Protein AF-A0A504YK56-F1 (afdb_monomer)

pLDDT: mean 88.0, std 9.37, range [57.16, 98.31]

Nearest PDB structures (foldseek):
  8w5z-assembly1_C  TM=9.045E-01  e=3.797E-05  Ixodes
  3ap3-assembly2_C  TM=7.952E-01  e=6.487E-05  Homo sapiens
  3ap3-assembly1_B  TM=7.781E-01  e=1.176E-04  Homo sapiens
  3ap3-assembly2_D  TM=7.671E-01  e=1.584E-04  Homo sapiens

Sequence (135 aa):
MIQDCAKLGPNRCIHVRYESLIQHTEQEMRRVLDFLEIPWDPIVLHHEQIKDQLTGLNPYEPSTKQFLLAVHNKSLDAWARSSSPIPLEVQKKTCRDLELLQLLNYCPSKGYLPQYKTIPWDIPKLKEIQSFVPK

Secondary structure (DSSP, 8-state):
-HHHHHHH-TTT-----HHHHHHSHHHHHHHHHHHTTPPP-GGGG-GGGGTTT-TT--TTSTTHHHHTSPP-STTSSGGGSTT-SS-HHHHHHHHHH-HHHHHTT---SSSSS--GGGS-SS---HHHHHH----

InterPro domains:
  IPR026634 Protein-tyrosine sulfotransferase-like [PTHR12788] (1-82)
  IPR027417 P-loop containing nucleoside triphosphate hydrolase [G3DSA:3.40.50.300] (1-117)
  IPR027417 P-loop containing nucleoside triphosphate hydrolase [SSF52540] (5-75)

Foldseek 3Di:
DLLVLVVVPQLRHADFDPLCCLVVVVVSVVVVCVSVVHDDDPCSQVVLVCVVVDPDQDPPDPCSVVSNDGRDCPPQCPCVDPPHPDDQVCLQCVVVVDVQCVQQQQCPPDGRGRPSVPRDRHDRVSVVVNVDDDD

Mean predicted aligned error: 5.32 Å

Radius of gyration: 17.34 Å; Cα contacts (8 Å, |Δi|>4): 103; chains: 1; bounding box: 39×29×43 Å

Organism: Fasciola gigantica (NCBI:txid46835)

Solvent-accessible surface area (backbone atoms only — not comparable to full-atom values): 8577 Å² total; per-residue (Å²): 105,73,54,53,34,61,71,63,29,79,90,72,31,81,82,81,50,68,66,50,37,59,76,39,43,68,65,44,50,54,53,52,31,56,73,67,75,42,84,91,61,78,60,79,78,45,59,43,81,45,54,92,74,53,84,81,79,52,88,83,45,90,57,43,78,64,59,63,42,68,92,65,68,83,67,79,56,46,69,74,40,92,87,28,92,59,52,68,74,54,48,70,38,44,54,80,78,33,62,68,37,50,46,57,53,48,50,35,97,62,84,57,62,48,59,62,93,73,44,66,81,84,60,53,48,56,74,60,55,63,68,58,72,87,130

Structure (mmCIF, N/CA/C/O backbone):
data_AF-A0A504YK56-F1
#
_entry.id   AF-A0A504YK56-F1
#
loop_
_atom_site.group_PDB
_atom_site.id
_atom_site.type_symbol
_atom_site.label_atom_id
_atom_site.label_alt_id
_atom_site.label_comp_id
_atom_site.label_asym_id
_atom_site.label_entity_id
_atom_site.label_seq_id
_atom_site.pdbx_PDB_ins_code
_atom_site.Cartn_x
_atom_site.Cartn_y
_atom_site.Cartn_z
_atom_site.occupancy
_atom_site.B_iso_or_equiv
_atom_site.auth_seq_id
_atom_site.auth_comp_id
_atom_site.auth_asym_id
_atom_site.auth_atom_id
_atom_site.pdbx_PDB_model_num
ATOM 1 N N . MET A 1 1 ? -13.690 7.040 -1.143 1.00 74.12 1 MET A N 1
ATOM 2 C CA . MET A 1 1 ? -12.661 6.147 -1.727 1.00 74.12 1 MET A CA 1
ATOM 3 C C . MET A 1 1 ? -13.002 4.664 -1.547 1.00 74.12 1 MET A C 1
ATOM 5 O O . MET A 1 1 ? -13.360 4.037 -2.532 1.00 74.12 1 MET A O 1
ATOM 9 N N . ILE A 1 2 ? -12.979 4.097 -0.329 1.00 78.38 2 ILE A N 1
ATOM 10 C CA . ILE A 1 2 ? -13.321 2.668 -0.102 1.00 78.38 2 ILE A CA 1
ATOM 11 C C . ILE A 1 2 ? -14.785 2.364 -0.463 1.00 78.38 2 ILE A C 1
ATOM 13 O O . ILE A 1 2 ? -15.079 1.396 -1.159 1.00 78.38 2 ILE A O 1
ATOM 17 N N . GLN A 1 3 ? -15.711 3.226 -0.032 1.00 79.88 3 GLN A N 1
ATOM 18 C CA . GLN A 1 3 ? -17.132 3.094 -0.368 1.00 79.88 3 GLN A CA 1
ATOM 19 C C . GLN A 1 3 ? -17.378 3.204 -1.878 1.00 79.88 3 GLN A C 1
ATOM 21 O O . GLN A 1 3 ? -18.196 2.468 -2.418 1.00 79.88 3 GLN A O 1
ATOM 26 N N . ASP A 1 4 ? -16.660 4.094 -2.564 1.00 85.62 4 ASP A N 1
ATOM 27 C CA . ASP A 1 4 ? -16.810 4.296 -4.008 1.00 85.62 4 ASP A CA 1
ATOM 28 C C . ASP A 1 4 ? -16.293 3.083 -4.785 1.00 85.62 4 ASP A C 1
ATOM 30 O O . ASP A 1 4 ? -16.982 2.592 -5.673 1.00 85.62 4 ASP A O 1
ATOM 34 N N . CYS A 1 5 ? -15.150 2.523 -4.374 1.00 85.69 5 CYS A N 1
ATOM 35 C CA . CYS A 1 5 ? -14.640 1.254 -4.890 1.00 85.69 5 CYS A CA 1
ATOM 36 C C . CYS A 1 5 ? -15.676 0.129 -4.734 1.00 85.69 5 CYS A C 1
ATOM 38 O O . CYS A 1 5 ? -15.987 -0.585 -5.686 1.00 85.69 5 CYS A O 1
ATOM 40 N N . ALA A 1 6 ? -16.293 0.032 -3.551 1.00 82.94 6 ALA A N 1
ATOM 41 C CA . ALA A 1 6 ? -17.335 -0.954 -3.287 1.00 82.94 6 ALA A CA 1
ATOM 42 C C . ALA A 1 6 ? -18.599 -0.736 -4.143 1.00 82.94 6 ALA A C 1
ATOM 44 O O . ALA A 1 6 ? -19.196 -1.710 -4.596 1.00 82.94 6 ALA A O 1
ATOM 45 N N . LYS A 1 7 ? -18.996 0.519 -4.402 1.00 86.25 7 LYS A N 1
ATOM 46 C CA . LYS A 1 7 ? -20.122 0.860 -5.298 1.00 86.25 7 LYS A CA 1
ATOM 47 C C . LYS A 1 7 ? -19.832 0.512 -6.760 1.00 86.25 7 LYS A C 1
ATOM 49 O O . LYS A 1 7 ? -20.745 0.123 -7.482 1.00 86.25 7 LYS A O 1
ATOM 54 N N . LEU A 1 8 ? -18.582 0.660 -7.205 1.00 90.75 8 LEU A N 1
ATOM 55 C CA . LEU A 1 8 ? -18.174 0.309 -8.568 1.00 90.75 8 LEU A CA 1
ATOM 56 C C . LEU A 1 8 ? -18.231 -1.202 -8.826 1.00 90.75 8 LEU A C 1
ATOM 58 O O . LEU A 1 8 ? -18.484 -1.597 -9.970 1.00 90.75 8 LEU A O 1
ATOM 62 N N . GLY A 1 9 ? -18.063 -2.004 -7.771 1.00 87.56 9 GLY A N 1
ATOM 63 C CA . GLY A 1 9 ? -18.093 -3.462 -7.799 1.00 87.56 9 GLY A CA 1
ATOM 64 C C . GLY A 1 9 ? -16.719 -4.087 -8.082 1.00 87.56 9 GLY A C 1
ATOM 65 O O . GLY A 1 9 ? -15.826 -3.414 -8.604 1.00 87.56 9 GLY A O 1
ATOM 66 N N . PRO A 1 10 ? -16.548 -5.387 -7.775 1.00 87.62 10 PRO A N 1
ATOM 67 C CA . PRO A 1 10 ? -15.250 -6.067 -7.820 1.00 87.62 10 PRO A CA 1
ATOM 68 C C . PRO A 1 10 ? -14.650 -6.166 -9.227 1.00 87.62 10 PRO A C 1
ATOM 70 O O . PRO A 1 10 ? -13.443 -6.300 -9.345 1.00 87.62 10 PRO A O 1
ATOM 73 N N . ASN A 1 11 ? -15.461 -6.036 -10.282 1.00 91.88 11 ASN A N 1
ATOM 74 C CA . ASN A 1 11 ? -14.993 -6.053 -11.675 1.00 91.88 11 ASN A CA 1
ATOM 75 C C . ASN A 1 11 ? -14.439 -4.696 -12.142 1.00 91.88 11 ASN A C 1
ATOM 77 O O . ASN A 1 11 ? -13.927 -4.590 -13.248 1.00 91.88 11 ASN A O 1
ATOM 81 N N . ARG A 1 12 ? -14.599 -3.629 -11.348 1.00 94.12 12 ARG A N 1
ATOM 82 C CA . ARG A 1 12 ? -14.148 -2.270 -11.703 1.00 94.12 12 ARG A CA 1
ATOM 83 C C . ARG A 1 12 ? -13.223 -1.650 -10.674 1.00 94.12 12 ARG A C 1
ATOM 85 O O . ARG A 1 12 ? -12.551 -0.671 -10.980 1.00 94.12 12 ARG A O 1
ATOM 92 N N . CYS A 1 13 ? -13.200 -2.182 -9.458 1.00 91.69 13 CYS A N 1
ATOM 93 C CA . CYS A 1 13 ? -12.292 -1.717 -8.431 1.00 91.69 13 CYS A CA 1
ATOM 94 C C . CYS A 1 13 ? -11.950 -2.832 -7.442 1.00 91.69 13 CYS A C 1
ATOM 96 O O . CYS A 1 13 ? -12.832 -3.523 -6.929 1.00 91.69 13 CYS A O 1
ATOM 98 N N . ILE A 1 14 ? -10.660 -2.946 -7.131 1.00 90.38 14 ILE A N 1
ATOM 99 C CA . ILE A 1 14 ? -10.127 -3.822 -6.090 1.00 90.38 14 ILE A CA 1
ATOM 100 C C . ILE A 1 14 ? -9.355 -3.002 -5.060 1.00 90.38 14 ILE A C 1
ATOM 102 O O . ILE A 1 14 ? -8.774 -1.963 -5.365 1.00 90.38 14 ILE A O 1
ATOM 106 N N . HIS A 1 15 ? -9.314 -3.498 -3.828 1.00 88.62 15 HIS A N 1
ATOM 107 C CA . HIS A 1 15 ? -8.440 -2.958 -2.793 1.00 88.62 15 HIS A CA 1
ATOM 108 C C . HIS A 1 15 ? -7.102 -3.688 -2.846 1.00 88.62 15 HIS A C 1
ATOM 110 O O . HIS A 1 15 ? -7.091 -4.916 -2.871 1.00 88.62 15 HIS A O 1
ATOM 116 N N . VAL A 1 16 ? -5.994 -2.951 -2.830 1.00 90.56 16 VAL A N 1
ATOM 117 C CA . VAL A 1 16 ? -4.639 -3.501 -2.691 1.00 90.56 16 VAL A CA 1
ATOM 118 C C . VAL A 1 16 ? -4.047 -2.919 -1.416 1.00 90.56 16 VAL A C 1
ATOM 120 O O . VAL A 1 16 ? -3.828 -1.711 -1.322 1.00 90.56 16 VAL A O 1
ATOM 123 N N . ARG A 1 17 ? -3.841 -3.763 -0.402 1.00 90.81 17 ARG A N 1
ATOM 124 C CA . ARG A 1 17 ? -3.201 -3.338 0.847 1.00 90.81 17 ARG A CA 1
ATOM 125 C C . ARG A 1 17 ? -1.697 -3.292 0.643 1.00 90.81 17 ARG A C 1
ATOM 127 O O . ARG A 1 17 ? -1.100 -4.295 0.263 1.00 90.81 17 ARG A O 1
ATOM 134 N N . TYR A 1 18 ? -1.090 -2.147 0.945 1.00 93.88 18 TYR A N 1
ATOM 135 C CA . TYR A 1 18 ? 0.355 -1.964 0.835 1.00 93.88 18 TYR A CA 1
ATOM 136 C C . TYR A 1 18 ? 1.120 -3.038 1.614 1.00 93.88 18 TYR A C 1
ATOM 138 O O . TYR A 1 18 ? 2.057 -3.634 1.095 1.00 93.88 18 TYR A O 1
ATOM 146 N N . GLU A 1 19 ? 0.700 -3.349 2.838 1.00 93.81 19 GLU A N 1
ATOM 147 C CA . GLU A 1 19 ? 1.429 -4.299 3.675 1.00 93.81 19 GLU A CA 1
ATOM 148 C C . GLU A 1 19 ? 1.340 -5.731 3.144 1.00 93.81 19 GLU A C 1
ATOM 150 O O . GLU A 1 19 ? 2.339 -6.450 3.175 1.00 93.81 19 GLU A O 1
ATOM 155 N N . SER A 1 20 ? 0.188 -6.114 2.586 1.00 92.12 20 SER A N 1
ATOM 156 C CA . SER A 1 20 ? 0.014 -7.390 1.884 1.00 92.12 20 SER A CA 1
ATOM 157 C C . SER A 1 20 ? 0.851 -7.438 0.607 1.00 92.12 20 SER A C 1
ATOM 159 O O . SER A 1 20 ? 1.537 -8.429 0.385 1.00 92.12 20 SER A O 1
ATOM 161 N N . LEU A 1 21 ? 0.880 -6.355 -0.179 1.00 94.25 21 LEU A N 1
ATOM 162 C CA . LEU A 1 21 ? 1.709 -6.250 -1.384 1.00 94.25 21 LEU A CA 1
ATOM 163 C C . LEU A 1 21 ? 3.198 -6.417 -1.069 1.00 94.25 21 LEU A C 1
ATOM 165 O O . LEU A 1 21 ? 3.903 -7.085 -1.806 1.00 94.25 21 LEU A O 1
ATOM 169 N N . ILE A 1 22 ? 3.686 -5.851 0.034 1.00 95.25 22 ILE A N 1
ATOM 170 C CA . ILE A 1 22 ? 5.096 -5.990 0.424 1.00 95.25 22 ILE A CA 1
ATOM 171 C C . ILE A 1 22 ? 5.411 -7.387 0.983 1.00 95.25 22 ILE A C 1
ATOM 173 O O . ILE A 1 22 ? 6.526 -7.878 0.821 1.00 95.25 22 ILE A O 1
ATOM 177 N N . GLN A 1 23 ? 4.472 -8.019 1.691 1.00 93.12 23 GLN A N 1
ATOM 178 C CA . GLN A 1 23 ? 4.695 -9.327 2.325 1.00 93.12 23 GLN A CA 1
ATOM 179 C C . GLN A 1 23 ? 4.460 -10.511 1.384 1.00 93.12 23 GLN A C 1
ATOM 181 O O . GLN A 1 23 ? 5.071 -11.563 1.570 1.00 93.12 23 GLN A O 1
ATOM 186 N N . HIS A 1 24 ? 3.592 -10.332 0.391 1.00 93.50 24 HIS A N 1
ATOM 187 C CA . HIS A 1 24 ? 3.115 -11.359 -0.530 1.00 93.50 24 HIS A CA 1
ATOM 188 C C . HIS A 1 24 ? 3.131 -10.842 -1.978 1.00 93.50 24 HIS A C 1
ATOM 190 O O . HIS A 1 24 ? 2.166 -11.029 -2.718 1.00 93.50 24 HIS A O 1
ATOM 196 N N . THR A 1 25 ? 4.226 -10.187 -2.384 1.00 95.88 25 THR A N 1
ATOM 197 C CA . THR A 1 25 ? 4.353 -9.465 -3.664 1.00 95.88 25 THR A CA 1
ATOM 198 C C . THR A 1 25 ? 3.865 -10.258 -4.865 1.00 95.88 25 THR A C 1
ATOM 200 O O . THR A 1 25 ? 3.042 -9.762 -5.623 1.00 95.88 25 THR A O 1
ATOM 203 N N . GLU A 1 26 ? 4.318 -11.501 -5.032 1.00 97.19 26 GLU A N 1
ATOM 204 C CA . GLU A 1 26 ? 3.906 -12.322 -6.172 1.00 97.19 26 GLU A CA 1
ATOM 205 C C . GLU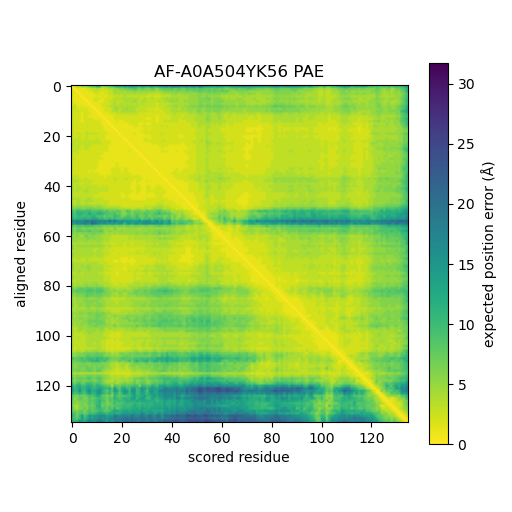 A 1 26 ? 2.412 -12.633 -6.164 1.00 97.19 26 GLU A C 1
ATOM 207 O O . GLU A 1 26 ? 1.751 -12.479 -7.188 1.00 97.19 26 GLU A O 1
ATOM 212 N N . GLN A 1 27 ? 1.863 -13.018 -5.014 1.00 95.44 27 GLN A N 1
ATOM 213 C CA . GLN A 1 27 ? 0.440 -13.319 -4.890 1.00 95.44 27 GLN A CA 1
ATOM 214 C C . GLN A 1 27 ? -0.419 -12.086 -5.205 1.00 95.44 27 GLN A C 1
ATOM 216 O O . GLN A 1 27 ? -1.378 -12.190 -5.971 1.00 95.44 27 GLN A O 1
ATOM 221 N N . GLU A 1 28 ? -0.063 -10.918 -4.662 1.00 94.94 28 GLU A N 1
ATOM 222 C CA . GLU A 1 28 ? -0.799 -9.678 -4.924 1.00 94.94 28 GLU A CA 1
ATOM 223 C C . GLU A 1 28 ? -0.638 -9.212 -6.373 1.00 94.94 28 GLU A C 1
ATOM 225 O O . GLU A 1 28 ? -1.630 -8.843 -6.996 1.00 94.94 28 GLU A O 1
ATOM 230 N N . MET A 1 29 ? 0.561 -9.289 -6.957 1.00 97.69 29 MET A N 1
ATOM 231 C CA . MET A 1 29 ? 0.761 -8.908 -8.357 1.00 97.69 29 MET A CA 1
ATOM 232 C C . MET A 1 29 ? 0.024 -9.839 -9.319 1.00 97.69 29 MET A C 1
ATOM 234 O O . MET A 1 29 ? -0.575 -9.356 -10.276 1.00 97.69 29 MET A O 1
ATOM 238 N N . ARG A 1 30 ? -0.015 -11.150 -9.046 1.00 97.94 30 ARG A N 1
ATOM 239 C CA . ARG A 1 30 ? -0.847 -12.092 -9.814 1.00 97.94 30 ARG A CA 1
ATOM 240 C C . ARG A 1 30 ? -2.320 -11.700 -9.755 1.00 97.94 30 ARG A C 1
ATOM 242 O O . ARG A 1 30 ? -2.961 -11.634 -10.796 1.00 97.94 30 ARG A O 1
ATOM 249 N N . ARG A 1 31 ? -2.834 -11.382 -8.563 1.00 96.06 31 ARG A N 1
ATOM 250 C CA . ARG A 1 31 ? -4.224 -10.943 -8.364 1.00 96.06 31 ARG A CA 1
ATOM 251 C C . ARG A 1 31 ? -4.534 -9.629 -9.086 1.00 96.06 31 ARG A C 1
ATOM 253 O O . ARG A 1 31 ? -5.613 -9.484 -9.650 1.00 96.06 31 ARG A O 1
ATOM 260 N N . VAL A 1 32 ? -3.608 -8.670 -9.056 1.00 96.62 32 VAL A N 1
ATOM 261 C CA . VAL A 1 32 ? -3.764 -7.374 -9.732 1.00 96.62 32 VAL A CA 1
ATOM 262 C C . VAL A 1 32 ? -3.755 -7.540 -11.251 1.00 96.62 32 VAL A C 1
ATOM 264 O O . VAL A 1 32 ? -4.615 -6.968 -11.912 1.00 96.62 32 VAL A O 1
ATOM 267 N N . LEU A 1 33 ? -2.822 -8.316 -11.809 1.00 98.19 33 LEU A N 1
ATOM 268 C CA . LEU A 1 33 ? -2.750 -8.536 -13.257 1.00 98.19 33 LEU A CA 1
ATOM 269 C C . LEU A 1 33 ? -3.946 -9.339 -13.779 1.00 98.19 33 LEU A C 1
ATOM 271 O O . LEU A 1 33 ? -4.487 -8.980 -14.819 1.00 98.19 33 LEU A O 1
ATOM 275 N N . ASP A 1 34 ? -4.409 -10.343 -13.029 1.00 97.62 34 ASP A N 1
ATOM 276 C CA . ASP A 1 34 ? -5.637 -11.088 -13.335 1.00 97.62 34 ASP A CA 1
ATOM 277 C C . ASP A 1 34 ? -6.867 -10.165 -13.366 1.00 97.62 34 ASP A C 1
ATOM 279 O O . ASP A 1 34 ? -7.613 -10.160 -14.340 1.00 97.62 34 ASP A O 1
ATOM 283 N N . PHE A 1 35 ? -7.018 -9.288 -12.364 1.00 96.62 35 PHE A N 1
ATOM 284 C CA . PHE A 1 35 ? -8.080 -8.273 -12.344 1.00 96.62 35 PHE A CA 1
ATOM 285 C C . PHE A 1 35 ? -8.025 -7.313 -13.546 1.00 96.62 35 PHE A C 1
ATOM 287 O O . PHE A 1 35 ? -9.067 -6.860 -14.014 1.00 96.62 35 PHE A O 1
ATOM 294 N N . LEU A 1 36 ? -6.825 -6.984 -14.030 1.00 97.81 36 LEU A N 1
ATOM 295 C CA . LEU A 1 36 ? -6.622 -6.115 -15.193 1.00 97.81 36 LEU A CA 1
ATOM 296 C C . LEU A 1 36 ? -6.677 -6.866 -16.534 1.00 97.81 36 LEU A C 1
ATOM 298 O O . LEU A 1 36 ? -6.518 -6.226 -17.571 1.00 97.81 36 LEU A O 1
ATOM 302 N N . GLU A 1 37 ? -6.870 -8.188 -16.522 1.00 98.00 37 GLU A N 1
ATOM 303 C CA . GLU A 1 37 ? -6.808 -9.058 -17.704 1.00 98.00 37 GLU A CA 1
ATOM 304 C C . GLU A 1 37 ? -5.458 -8.963 -18.455 1.00 98.00 37 GLU A C 1
ATOM 306 O O . GLU A 1 37 ? -5.383 -9.083 -19.680 1.00 98.00 37 GLU A O 1
ATOM 311 N N . ILE A 1 38 ? -4.362 -8.755 -17.715 1.00 98.06 38 ILE A N 1
ATOM 312 C CA . ILE A 1 38 ? -2.994 -8.674 -18.248 1.00 98.06 38 ILE A CA 1
ATOM 313 C C . ILE A 1 38 ? -2.261 -10.001 -17.981 1.00 98.06 38 ILE A C 1
ATOM 315 O O . ILE A 1 38 ? -2.277 -10.489 -16.849 1.00 98.06 38 ILE A O 1
ATOM 319 N N . PRO A 1 39 ? -1.571 -10.592 -18.978 1.00 98.25 39 PRO A N 1
ATOM 320 C CA . PRO A 1 39 ? -0.771 -11.795 -18.766 1.00 98.25 39 PRO A CA 1
ATOM 321 C C . PRO A 1 39 ? 0.302 -11.616 -17.685 1.00 98.25 39 PRO A C 1
ATOM 323 O O . PRO A 1 39 ? 0.925 -10.563 -17.565 1.00 98.25 39 PRO A O 1
ATOM 326 N N . TRP A 1 40 ? 0.552 -12.678 -16.919 1.00 98.31 40 TRP A N 1
ATOM 327 C CA . TRP 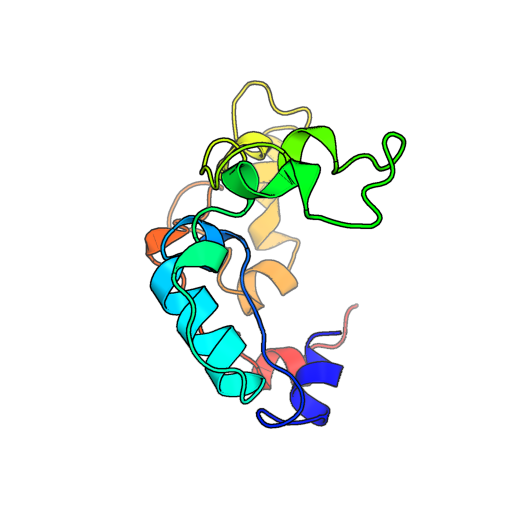A 1 40 ? 1.612 -12.693 -15.913 1.00 98.31 40 TRP A CA 1
ATOM 328 C C . TRP A 1 40 ? 3.003 -12.545 -16.546 1.00 98.31 40 TRP A C 1
ATOM 330 O O . TRP A 1 40 ? 3.360 -13.313 -17.439 1.00 98.31 40 TRP A O 1
ATOM 340 N N . ASP A 1 41 ? 3.814 -11.644 -15.990 1.00 97.56 41 ASP A N 1
ATOM 341 C CA . ASP A 1 41 ? 5.241 -11.515 -16.287 1.00 97.56 41 ASP A CA 1
ATOM 342 C C . ASP A 1 41 ? 6.033 -11.418 -14.967 1.00 97.56 41 ASP A C 1
ATOM 344 O O . ASP A 1 41 ? 5.760 -10.519 -14.167 1.00 97.56 41 ASP A O 1
ATOM 348 N N . PRO A 1 42 ? 7.016 -12.304 -14.702 1.00 97.44 42 PRO A N 1
ATOM 349 C CA . PRO A 1 42 ? 7.862 -12.234 -13.508 1.00 97.44 42 PRO A CA 1
ATOM 350 C C . PRO A 1 42 ? 8.598 -10.902 -13.316 1.00 97.44 42 PRO A C 1
ATOM 352 O O . PRO A 1 42 ? 9.006 -10.601 -12.193 1.00 97.44 42 PRO A O 1
ATOM 355 N N . ILE A 1 43 ? 8.760 -10.090 -14.369 1.00 95.88 43 ILE A N 1
ATOM 356 C CA . ILE A 1 43 ? 9.441 -8.793 -14.287 1.00 95.88 43 ILE A CA 1
ATOM 357 C C . ILE A 1 43 ? 8.796 -7.839 -13.280 1.00 95.88 43 ILE A C 1
ATOM 359 O O . ILE A 1 43 ? 9.480 -6.993 -12.704 1.00 95.88 43 ILE A O 1
ATOM 363 N N . VAL A 1 44 ? 7.501 -8.006 -12.995 1.00 95.88 44 VAL A N 1
ATOM 364 C CA . VAL A 1 44 ? 6.783 -7.182 -12.011 1.00 95.88 44 VAL A CA 1
ATOM 365 C C . VAL A 1 44 ? 7.287 -7.365 -10.576 1.00 95.88 44 VAL A C 1
ATOM 3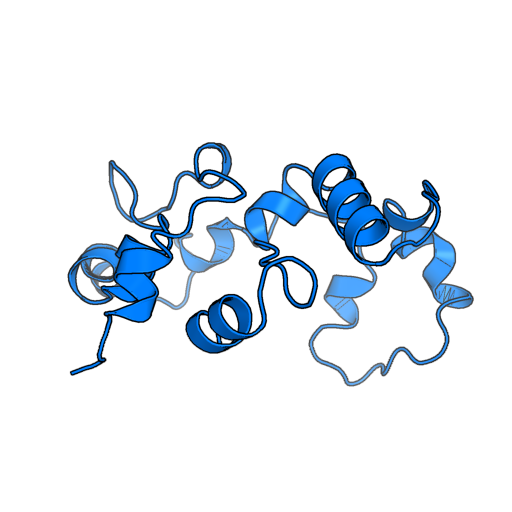67 O O . VAL A 1 44 ? 6.973 -6.554 -9.710 1.00 95.88 44 VAL A O 1
ATOM 370 N N . LEU A 1 45 ? 8.076 -8.411 -10.314 1.00 97.56 45 LEU A N 1
ATOM 371 C CA . LEU A 1 45 ? 8.747 -8.642 -9.030 1.00 97.56 45 LEU A CA 1
ATOM 372 C C . LEU A 1 45 ? 10.114 -7.955 -8.930 1.00 97.56 45 LEU A C 1
ATOM 374 O O . LEU A 1 45 ? 10.711 -7.939 -7.854 1.00 97.56 45 LEU A O 1
ATOM 378 N N . HIS A 1 46 ? 10.605 -7.423 -10.049 1.00 96.69 46 HIS A N 1
ATOM 379 C CA . HIS A 1 46 ? 11.974 -6.958 -10.243 1.00 96.69 46 HIS A CA 1
ATOM 380 C C . HIS A 1 46 ? 12.006 -5.592 -10.938 1.00 96.69 46 HIS A C 1
ATOM 382 O O . HIS A 1 46 ? 12.836 -5.337 -11.817 1.00 96.69 46 HIS A O 1
ATOM 388 N N . HIS A 1 47 ? 11.082 -4.697 -10.570 1.00 94.06 47 HIS A N 1
ATOM 389 C CA . HIS A 1 47 ? 10.947 -3.382 -11.204 1.00 94.06 47 HIS A CA 1
ATOM 390 C C . HIS A 1 47 ? 12.237 -2.551 -11.109 1.00 94.06 47 HIS A C 1
ATOM 392 O O . HIS A 1 47 ? 12.520 -1.740 -11.990 1.00 94.06 47 HIS A O 1
ATOM 398 N N . GLU A 1 48 ? 13.060 -2.781 -10.084 1.00 94.88 48 GLU A N 1
ATOM 399 C CA . GLU A 1 48 ? 14.348 -2.113 -9.898 1.00 94.88 48 GLU A CA 1
ATOM 400 C C . GLU A 1 48 ? 15.379 -2.457 -10.989 1.00 94.88 48 GLU A C 1
ATOM 402 O O . GLU A 1 48 ? 16.299 -1.672 -11.235 1.00 94.88 48 GLU A O 1
ATOM 407 N N . GLN A 1 49 ? 15.231 -3.608 -11.658 1.00 94.94 49 GLN A N 1
ATOM 408 C CA . GLN A 1 49 ? 16.164 -4.093 -12.686 1.00 94.94 49 GLN A CA 1
ATOM 409 C C . GLN A 1 49 ? 15.925 -3.449 -14.053 1.00 94.94 49 GLN A C 1
ATOM 411 O O . GLN A 1 49 ? 16.825 -3.428 -14.889 1.00 94.94 49 GLN A O 1
ATOM 416 N N . ILE A 1 50 ? 14.734 -2.889 -14.272 1.00 91.88 50 ILE A N 1
ATOM 417 C CA . ILE A 1 50 ? 14.327 -2.280 -15.546 1.00 91.88 50 ILE A CA 1
ATOM 418 C C . ILE A 1 50 ? 14.227 -0.759 -15.473 1.00 91.88 50 ILE A C 1
ATOM 420 O O . ILE A 1 50 ? 13.649 -0.141 -16.360 1.00 91.88 50 ILE A O 1
ATOM 424 N N . LYS A 1 51 ? 14.813 -0.131 -14.449 1.00 84.31 51 LYS A N 1
ATOM 425 C CA . LYS A 1 51 ? 14.743 1.322 -14.212 1.00 84.31 51 LYS A CA 1
ATOM 426 C C . LYS A 1 51 ? 15.067 2.186 -15.440 1.00 84.31 51 LYS A C 1
ATOM 428 O O . LYS A 1 51 ? 14.431 3.214 -15.629 1.00 84.31 51 LYS A O 1
ATOM 433 N N . ASP A 1 52 ? 16.005 1.752 -16.283 1.00 83.69 52 ASP A N 1
ATOM 434 C CA . ASP A 1 52 ? 16.440 2.494 -17.477 1.00 83.69 52 ASP A CA 1
ATOM 435 C C . ASP A 1 52 ? 15.449 2.355 -18.649 1.00 83.69 52 ASP A C 1
ATOM 437 O O . ASP A 1 52 ? 15.495 3.120 -19.609 1.00 83.69 52 ASP A O 1
ATOM 441 N N . GLN A 1 53 ? 14.537 1.383 -18.563 1.00 86.19 53 GLN A N 1
ATOM 442 C CA . GLN A 1 53 ? 13.451 1.137 -19.515 1.00 86.19 53 GLN A CA 1
ATOM 443 C C . GLN A 1 53 ? 12.130 1.774 -19.051 1.00 86.19 53 GLN A C 1
ATOM 445 O O . GLN A 1 53 ? 11.194 1.896 -19.841 1.00 86.19 53 GLN A O 1
ATOM 450 N N . LEU A 1 54 ? 12.041 2.194 -17.782 1.00 81.44 54 LEU A N 1
ATOM 451 C CA . LEU A 1 54 ? 10.871 2.878 -17.239 1.00 81.44 54 LEU A CA 1
ATOM 452 C C . LEU A 1 54 ? 10.833 4.319 -17.756 1.00 81.44 54 LEU A C 1
ATOM 454 O O . LEU A 1 54 ? 11.515 5.214 -17.254 1.00 81.44 54 LEU A O 1
ATOM 458 N N . THR A 1 55 ? 10.017 4.566 -18.776 1.00 75.06 55 THR A N 1
ATOM 459 C CA . THR A 1 55 ? 9.790 5.921 -19.283 1.00 75.06 55 THR A CA 1
ATOM 460 C C . THR A 1 55 ? 8.998 6.741 -18.262 1.00 75.06 55 THR A C 1
ATOM 462 O O . THR A 1 55 ? 7.914 6.327 -17.859 1.00 75.06 55 THR A O 1
ATOM 465 N N . GLY A 1 56 ? 9.492 7.926 -17.889 1.00 80.75 56 GLY A N 1
ATOM 466 C CA . GLY A 1 56 ? 8.694 8.922 -17.158 1.00 80.75 56 GLY A CA 1
ATOM 467 C C . GLY A 1 56 ? 8.914 9.020 -15.646 1.00 80.75 56 GLY A C 1
ATOM 468 O O . GLY A 1 56 ? 8.099 9.643 -14.974 1.00 80.75 56 GLY A O 1
ATOM 469 N N . LEU A 1 57 ? 10.002 8.471 -15.091 1.00 86.81 57 LEU A N 1
ATOM 470 C CA . LEU A 1 57 ? 10.343 8.723 -13.686 1.00 86.81 57 LEU A CA 1
ATOM 471 C C . LEU A 1 57 ? 10.785 10.177 -13.476 1.00 86.81 57 LEU A C 1
ATOM 473 O O . LEU A 1 57 ? 11.838 10.602 -13.955 1.00 86.81 57 LEU A O 1
ATOM 477 N N . ASN A 1 58 ? 9.996 10.936 -12.717 1.00 90.25 58 ASN A N 1
ATOM 478 C CA . ASN A 1 58 ? 10.330 12.303 -12.343 1.00 90.25 58 ASN A CA 1
ATOM 479 C C . ASN A 1 58 ? 11.326 12.309 -11.164 1.00 90.25 58 ASN A C 1
ATOM 481 O O . ASN A 1 58 ? 10.985 11.850 -10.070 1.00 90.25 58 ASN A O 1
ATOM 485 N N . PRO A 1 59 ? 12.543 12.865 -11.314 1.00 88.88 59 PRO A N 1
ATOM 486 C CA . PRO A 1 59 ? 13.529 12.884 -10.231 1.00 88.88 59 PRO A CA 1
ATOM 487 C C . PRO A 1 59 ? 13.113 13.752 -9.032 1.00 88.88 59 PRO A C 1
ATOM 489 O O . PRO A 1 59 ? 13.684 13.604 -7.950 1.00 88.88 59 PRO A O 1
ATOM 492 N N . TYR A 1 60 ? 12.131 14.642 -9.205 1.00 92.69 60 TYR A N 1
ATOM 493 C CA . TYR A 1 60 ? 11.615 15.516 -8.149 1.00 92.6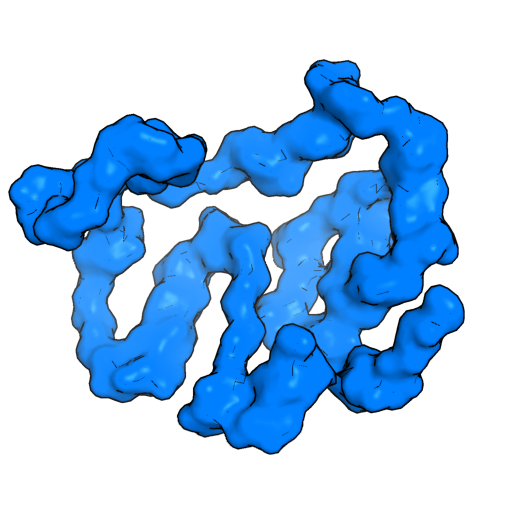9 60 TYR A CA 1
ATOM 494 C C . TYR A 1 60 ? 10.418 14.926 -7.395 1.00 92.69 60 TYR A C 1
ATOM 496 O O . TYR A 1 60 ? 9.989 15.502 -6.395 1.00 92.69 60 TYR A O 1
ATOM 504 N N . GLU A 1 61 ? 9.878 13.785 -7.832 1.00 93.81 61 GLU A N 1
ATOM 505 C CA . GLU A 1 61 ? 8.812 13.109 -7.094 1.00 93.81 61 GLU A CA 1
ATOM 506 C C . GLU A 1 61 ? 9.342 12.519 -5.771 1.00 93.81 61 GLU A C 1
ATOM 508 O O . GLU A 1 61 ? 10.352 11.805 -5.767 1.00 93.81 61 GLU A O 1
ATOM 513 N N . PRO A 1 62 ? 8.668 12.766 -4.628 1.00 94.50 62 PRO A N 1
ATOM 514 C CA . PRO A 1 62 ? 9.139 12.315 -3.315 1.00 94.50 62 PRO A CA 1
ATOM 515 C C . PRO A 1 62 ? 9.301 10.800 -3.158 1.00 94.50 62 PRO A C 1
ATOM 517 O O . PRO A 1 62 ? 10.006 10.370 -2.246 1.00 94.50 62 PRO A O 1
ATOM 520 N N . SER A 1 63 ? 8.628 10.010 -3.998 1.00 92.75 63 SER A N 1
ATOM 521 C CA . SER A 1 63 ? 8.649 8.545 -4.005 1.00 92.75 63 SER A CA 1
ATOM 522 C C . SER A 1 63 ? 9.741 7.944 -4.888 1.00 92.75 63 SER A C 1
ATOM 524 O O . SER A 1 63 ? 10.023 6.754 -4.752 1.00 92.75 63 SER A O 1
ATOM 526 N N . THR A 1 64 ? 10.368 8.719 -5.780 1.00 93.62 64 THR A N 1
ATOM 527 C CA . THR A 1 64 ? 11.280 8.183 -6.807 1.00 93.62 64 THR A CA 1
ATOM 528 C C . THR A 1 64 ? 12.469 7.457 -6.195 1.00 93.62 64 THR A C 1
ATOM 530 O O . THR A 1 64 ? 12.809 6.353 -6.609 1.00 93.62 64 THR A O 1
ATOM 533 N N . LYS A 1 65 ? 13.078 8.021 -5.146 1.00 93.44 65 LYS A N 1
ATOM 534 C CA . LYS A 1 65 ? 14.239 7.400 -4.487 1.00 93.44 65 LYS A CA 1
ATOM 535 C C . LYS A 1 65 ? 13.901 6.043 -3.864 1.00 93.44 65 LYS A C 1
ATOM 537 O O . LYS A 1 65 ? 14.739 5.149 -3.880 1.00 93.44 65 LYS A O 1
ATOM 542 N N . GLN A 1 66 ? 12.700 5.901 -3.309 1.00 94.44 66 GLN A N 1
ATOM 543 C CA . GLN A 1 66 ? 12.203 4.679 -2.681 1.00 94.44 66 GLN A CA 1
ATOM 544 C C . GLN A 1 66 ? 11.770 3.665 -3.740 1.00 94.44 66 GLN A C 1
ATOM 546 O O . GLN A 1 66 ? 12.039 2.481 -3.586 1.00 94.44 66 GLN A O 1
ATOM 551 N N . PHE A 1 67 ? 11.137 4.134 -4.818 1.00 93.06 67 PHE A N 1
ATOM 552 C CA . PHE A 1 67 ? 10.708 3.306 -5.940 1.00 93.06 67 PHE A CA 1
ATOM 553 C C . PHE A 1 67 ? 11.890 2.642 -6.654 1.00 93.06 67 PHE A C 1
ATOM 555 O O . PHE A 1 67 ? 11.791 1.491 -7.047 1.00 93.06 67 PHE A O 1
ATOM 562 N N . LEU A 1 68 ? 13.033 3.320 -6.771 1.00 93.06 68 LEU A N 1
ATOM 563 C CA . LEU A 1 68 ? 14.234 2.752 -7.397 1.00 93.06 68 LEU A CA 1
ATOM 564 C C . LEU A 1 68 ? 14.842 1.560 -6.631 1.00 93.06 68 LEU A C 1
ATOM 566 O O . LEU A 1 68 ? 15.762 0.918 -7.136 1.00 93.06 68 LEU A O 1
ATOM 570 N N . LEU A 1 69 ? 14.379 1.282 -5.412 1.00 95.50 69 LEU A N 1
ATOM 571 C CA . LEU A 1 69 ? 14.807 0.133 -4.624 1.00 95.50 69 LEU A CA 1
ATOM 572 C C . LEU A 1 69 ? 13.896 -1.071 -4.887 1.00 95.50 69 LEU A C 1
ATOM 574 O O . LEU A 1 69 ? 12.698 -0.917 -5.119 1.00 95.50 69 LEU A O 1
ATOM 578 N N . ALA A 1 70 ? 14.461 -2.274 -4.758 1.00 96.94 70 ALA A N 1
ATOM 579 C CA . ALA A 1 70 ? 13.681 -3.505 -4.733 1.00 96.94 70 ALA A CA 1
ATOM 580 C C . ALA A 1 70 ? 12.630 -3.463 -3.613 1.00 96.94 70 ALA A C 1
ATOM 582 O O . ALA A 1 70 ? 12.828 -2.826 -2.568 1.00 96.94 70 ALA A O 1
ATOM 583 N N . VAL A 1 71 ? 11.534 -4.197 -3.813 1.00 96.94 71 VAL A N 1
ATOM 584 C CA . VAL A 1 71 ? 10.467 -4.334 -2.816 1.00 96.94 71 VAL A CA 1
ATOM 585 C C . VAL A 1 71 ? 11.052 -4.771 -1.467 1.00 96.94 71 VAL A C 1
ATOM 587 O O . VAL A 1 71 ? 11.757 -5.774 -1.364 1.00 96.94 71 VAL A O 1
ATOM 590 N N . HIS A 1 72 ? 10.768 -4.004 -0.411 1.00 96.00 72 HIS A N 1
ATOM 591 C CA . HIS A 1 72 ? 11.307 -4.251 0.924 1.00 96.00 72 HIS A CA 1
ATOM 592 C C . HIS A 1 72 ? 10.331 -3.850 2.035 1.00 96.00 72 HIS A C 1
ATOM 594 O O . HIS A 1 72 ? 9.516 -2.941 1.888 1.00 96.00 72 HIS A O 1
ATOM 600 N N . ASN A 1 73 ? 10.495 -4.428 3.224 1.00 95.38 73 ASN A N 1
ATOM 601 C CA . ASN A 1 73 ? 9.610 -4.197 4.372 1.00 95.38 73 ASN A CA 1
ATOM 602 C C . ASN A 1 73 ? 10.075 -3.106 5.356 1.00 95.38 73 ASN A C 1
ATOM 604 O O . ASN A 1 73 ? 9.423 -2.894 6.376 1.00 95.38 73 ASN A O 1
ATOM 608 N N . LYS A 1 74 ? 11.170 -2.388 5.059 1.00 94.19 74 LYS A N 1
ATOM 609 C CA . LYS A 1 74 ? 11.790 -1.413 5.981 1.00 94.19 74 LYS A CA 1
ATOM 610 C C . LYS A 1 74 ? 10.838 -0.317 6.474 1.00 94.19 74 LYS A C 1
ATOM 612 O O . LYS A 1 74 ? 11.093 0.241 7.540 1.00 94.19 74 LYS A O 1
ATOM 617 N N . SER A 1 75 ? 9.785 -0.017 5.714 1.00 94.00 75 SER A N 1
ATOM 618 C CA . SER A 1 75 ? 8.825 1.053 6.003 1.00 94.00 75 SER A CA 1
ATOM 619 C C . SER A 1 75 ? 7.562 0.588 6.735 1.00 94.00 75 SER A C 1
ATOM 621 O O . SER A 1 75 ? 6.849 1.444 7.247 1.00 94.00 75 SER A O 1
ATOM 623 N N . LEU A 1 76 ? 7.283 -0.724 6.811 1.00 93.62 76 LEU A N 1
ATOM 624 C CA . LEU A 1 76 ? 5.999 -1.241 7.317 1.00 93.62 76 LEU A CA 1
ATOM 625 C C . LEU A 1 76 ? 5.690 -0.772 8.746 1.00 93.62 76 LEU A C 1
ATOM 627 O O . LEU A 1 76 ? 4.577 -0.354 9.040 1.00 93.62 76 LEU A O 1
ATOM 631 N N . ASP A 1 77 ? 6.682 -0.815 9.631 1.00 92.88 77 ASP A N 1
ATOM 632 C CA . ASP A 1 77 ? 6.547 -0.483 11.052 1.00 92.88 77 ASP A CA 1
ATOM 633 C C . ASP A 1 77 ? 7.321 0.785 11.448 1.00 92.88 77 ASP A C 1
ATOM 635 O O . ASP A 1 77 ? 7.386 1.128 12.627 1.00 92.88 77 ASP A O 1
ATOM 639 N N . ALA A 1 78 ? 7.914 1.503 10.486 1.00 93.38 78 ALA A N 1
ATOM 640 C CA . ALA A 1 78 ? 8.805 2.633 10.764 1.00 93.38 78 ALA A CA 1
ATOM 641 C C . ALA A 1 78 ? 8.118 3.748 11.575 1.00 93.38 78 ALA A C 1
ATOM 643 O O . ALA A 1 78 ? 8.750 4.376 12.423 1.00 93.38 78 ALA A O 1
ATOM 644 N N . TRP A 1 79 ? 6.814 3.940 11.364 1.00 92.81 79 TRP A N 1
ATOM 645 C CA . TRP A 1 79 ? 5.983 4.904 12.088 1.00 92.81 79 TRP A CA 1
ATOM 646 C C . TRP A 1 79 ? 5.785 4.557 13.575 1.00 92.81 79 TRP A C 1
ATOM 648 O O . TRP A 1 79 ? 5.451 5.439 14.363 1.00 92.81 79 TRP A O 1
ATOM 658 N N . ALA A 1 80 ? 5.988 3.298 13.961 1.00 90.81 80 ALA A N 1
ATOM 659 C CA . ALA A 1 80 ? 5.777 2.784 15.314 1.00 90.81 80 ALA A CA 1
ATOM 660 C C . ALA A 1 80 ? 7.090 2.596 16.093 1.00 90.81 80 ALA A C 1
ATOM 662 O O . ALA A 1 80 ? 7.082 2.250 17.274 1.00 90.81 80 ALA A O 1
ATOM 663 N N . ARG A 1 81 ? 8.242 2.797 15.441 1.00 90.69 81 ARG A N 1
ATOM 664 C CA . ARG A 1 81 ? 9.556 2.689 16.088 1.00 90.69 81 ARG A CA 1
ATOM 665 C C . ARG A 1 81 ? 9.774 3.839 17.070 1.00 90.69 81 ARG A C 1
ATOM 667 O O . ARG A 1 81 ? 9.176 4.905 16.950 1.00 90.69 81 ARG A O 1
ATOM 674 N N . SER A 1 82 ? 10.709 3.657 18.000 1.00 88.88 82 SER A N 1
ATOM 675 C CA . SER A 1 82 ? 11.095 4.687 18.977 1.00 88.88 82 SER A CA 1
ATOM 676 C C . SER A 1 82 ? 11.640 5.971 18.342 1.00 88.88 82 SER A C 1
ATOM 678 O O . SER A 1 82 ? 11.561 7.029 18.953 1.00 88.88 82 SER A O 1
ATOM 680 N N . SER A 1 83 ? 12.168 5.889 17.118 1.00 92.19 83 SER A N 1
ATOM 681 C CA . SER A 1 83 ? 12.638 7.031 16.326 1.00 92.19 83 SER A CA 1
ATOM 682 C C . SER A 1 83 ? 11.518 7.787 15.603 1.00 92.19 83 SER A C 1
ATOM 684 O O . SER A 1 83 ? 11.800 8.719 14.853 1.00 92.19 83 SER A O 1
ATOM 686 N N . SER A 1 84 ? 10.267 7.343 15.733 1.00 92.06 84 SER A N 1
ATOM 687 C CA . SER A 1 84 ? 9.129 7.965 15.065 1.00 92.06 84 SER A CA 1
ATOM 688 C C . SER A 1 84 ? 8.858 9.367 15.616 1.00 92.06 84 SER A C 1
ATOM 690 O O . SER A 1 84 ? 8.918 9.564 16.831 1.00 92.06 84 SER A O 1
ATOM 692 N N . PRO A 1 85 ? 8.479 10.335 14.761 1.00 93.88 85 PRO A N 1
ATOM 693 C CA . PRO A 1 85 ? 7.989 11.626 15.230 1.00 93.88 85 PRO A CA 1
ATOM 694 C C . PRO A 1 85 ? 6.607 11.528 15.899 1.00 93.88 85 PRO A C 1
ATOM 696 O O . PRO A 1 85 ? 6.164 12.495 16.514 1.00 93.88 85 PRO A O 1
ATOM 699 N N . ILE A 1 86 ? 5.904 10.394 15.779 1.00 92.75 86 ILE A N 1
ATOM 700 C CA . ILE A 1 86 ? 4.574 10.202 16.364 1.00 92.75 86 ILE A CA 1
ATOM 701 C C . ILE A 1 86 ? 4.725 9.890 17.860 1.00 92.75 86 ILE A C 1
ATOM 703 O O . ILE A 1 86 ? 5.288 8.846 18.201 1.00 92.75 86 ILE A O 1
ATOM 707 N N . PRO A 1 87 ? 4.178 10.714 18.774 1.00 93.94 87 PRO A N 1
ATOM 708 C CA . PRO A 1 87 ? 4.2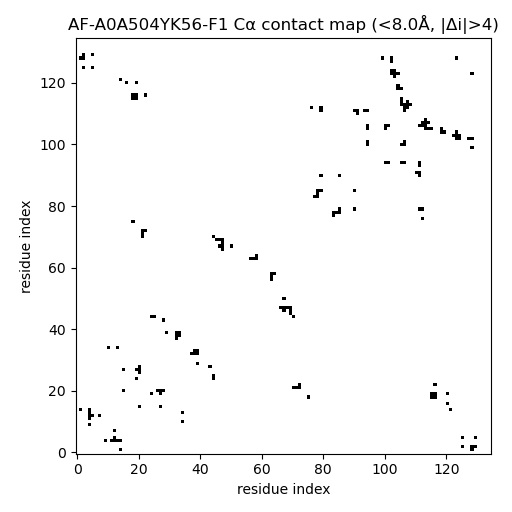77 10.456 20.205 1.00 93.94 87 PRO A CA 1
ATOM 709 C C . PRO A 1 87 ? 3.633 9.124 20.595 1.00 93.94 87 PRO A C 1
ATOM 711 O O . PRO A 1 87 ? 2.543 8.788 20.128 1.00 93.94 87 PRO A O 1
ATOM 714 N N . LEU A 1 88 ? 4.259 8.396 21.523 1.00 90.94 88 LEU A N 1
ATOM 715 C CA . LEU A 1 88 ? 3.769 7.094 21.988 1.00 90.94 88 LEU A CA 1
ATOM 716 C C . LEU A 1 88 ? 2.314 7.147 22.489 1.00 90.94 88 LEU A C 1
ATOM 718 O O . LEU A 1 88 ? 1.539 6.218 22.274 1.00 90.94 88 LEU A O 1
ATOM 722 N N . GLU A 1 89 ? 1.920 8.250 23.123 1.00 91.75 89 GLU A N 1
ATOM 723 C CA . GLU A 1 89 ? 0.555 8.441 23.619 1.00 91.75 89 GLU A CA 1
ATOM 724 C C . GLU A 1 89 ? -0.481 8.575 22.496 1.00 91.75 89 GLU A C 1
ATOM 726 O O . GLU A 1 89 ? -1.620 8.142 22.668 1.00 91.75 89 GLU A O 1
ATOM 731 N N . VAL A 1 90 ? -0.091 9.099 21.330 1.00 92.44 90 VAL A N 1
ATOM 732 C CA . VAL A 1 90 ? -0.940 9.105 20.128 1.00 92.44 90 VAL A CA 1
ATOM 733 C C . VAL A 1 90 ? -1.060 7.683 19.580 1.00 92.44 90 VAL A C 1
ATOM 735 O O . VAL A 1 90 ? -2.168 7.210 19.327 1.00 92.44 90 VAL A O 1
ATOM 738 N N . GLN A 1 91 ? 0.057 6.955 19.484 1.00 90.31 91 GLN A N 1
ATOM 739 C CA . GLN A 1 91 ? 0.072 5.575 18.980 1.00 90.31 91 GLN A CA 1
ATOM 740 C C . GLN A 1 91 ? -0.833 4.653 19.820 1.00 90.31 91 GLN A C 1
ATOM 742 O O . GLN A 1 91 ? -1.653 3.914 19.277 1.00 90.31 91 GLN A O 1
ATOM 747 N N . LYS A 1 92 ? -0.783 4.761 21.155 1.00 89.19 92 LYS A N 1
ATOM 748 C CA . LYS A 1 92 ? -1.637 3.982 22.078 1.00 89.19 92 LYS A CA 1
ATOM 749 C C . LYS A 1 92 ? -3.136 4.281 21.959 1.00 89.19 92 LYS A C 1
ATOM 751 O O . LYS A 1 92 ? -3.955 3.449 22.350 1.00 89.19 92 LYS A O 1
ATOM 756 N N . LYS A 1 93 ? -3.507 5.470 21.483 1.00 90.31 93 LYS A N 1
ATOM 757 C CA . LYS A 1 93 ? -4.910 5.886 21.327 1.00 90.31 93 LYS A CA 1
ATOM 758 C C . LYS A 1 93 ? -5.439 5.686 19.910 1.00 90.31 93 LYS A C 1
ATOM 760 O O . LYS A 1 93 ? -6.645 5.639 19.719 1.00 90.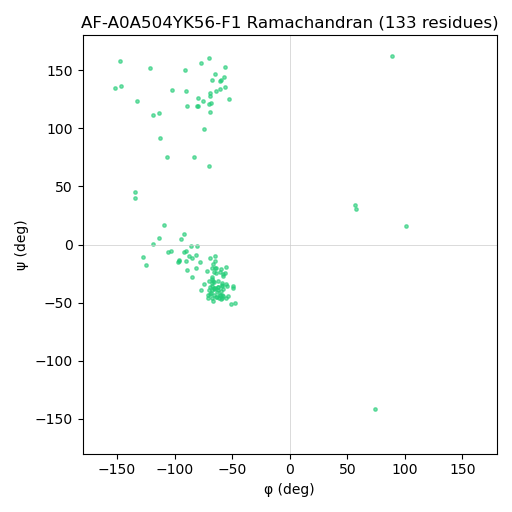31 93 LYS A O 1
ATOM 765 N N . THR A 1 94 ? -4.553 5.473 18.942 1.00 88.12 94 THR A N 1
ATOM 766 C CA . THR A 1 94 ? -4.863 5.429 17.507 1.00 88.12 94 THR A CA 1
ATOM 767 C C . THR A 1 94 ? -6.024 4.488 17.171 1.00 88.12 94 THR A C 1
ATOM 769 O O . THR A 1 94 ? -6.990 4.914 16.552 1.00 88.12 94 THR A O 1
ATOM 772 N N . CYS A 1 95 ? -5.999 3.235 17.635 1.00 88.56 95 CYS A N 1
ATOM 773 C CA . CYS A 1 95 ? -7.095 2.296 17.363 1.00 88.56 95 CYS A CA 1
ATOM 774 C C . CYS A 1 95 ? -8.416 2.684 18.058 1.00 88.56 95 CYS A C 1
ATOM 776 O O . CYS A 1 95 ? -9.492 2.441 17.522 1.00 88.56 95 CYS A O 1
ATOM 778 N N . ARG A 1 96 ? -8.346 3.297 19.246 1.00 87.50 96 ARG A N 1
ATOM 779 C CA . ARG A 1 96 ? -9.526 3.731 20.009 1.00 87.50 96 ARG A CA 1
ATOM 780 C C . ARG A 1 96 ? -10.215 4.916 19.344 1.00 87.50 96 ARG A C 1
ATOM 782 O O . ARG A 1 96 ? -11.436 4.936 19.263 1.00 87.50 96 ARG A O 1
ATOM 789 N N . ASP A 1 97 ? -9.419 5.875 18.889 1.00 89.19 97 ASP A N 1
ATOM 790 C CA . ASP A 1 97 ? -9.909 7.168 18.423 1.00 89.19 97 ASP A CA 1
ATOM 791 C C . ASP A 1 97 ? -10.235 7.145 16.917 1.00 89.19 97 ASP A C 1
ATOM 793 O O . ASP A 1 97 ? -11.030 7.958 16.450 1.00 89.19 97 ASP A O 1
ATOM 797 N N . LEU A 1 98 ? -9.656 6.211 16.147 1.00 88.25 98 LEU A N 1
ATOM 798 C CA . LEU A 1 98 ? -9.833 6.113 14.694 1.00 88.25 98 LEU A CA 1
ATOM 799 C C . LEU A 1 98 ? -10.604 4.847 14.298 1.00 88.25 98 LEU A C 1
ATOM 801 O O . LEU A 1 98 ? -10.020 3.799 14.012 1.00 88.25 98 LEU A O 1
ATOM 805 N N . GLU A 1 99 ? -11.926 4.972 14.196 1.00 86.38 99 GLU A N 1
ATOM 806 C CA . GLU A 1 99 ? -12.831 3.885 13.791 1.00 86.38 99 GLU A CA 1
ATOM 807 C C . GLU A 1 99 ? -12.455 3.269 12.432 1.00 86.38 99 GLU A C 1
ATOM 809 O O . GLU A 1 99 ? -12.530 2.055 12.246 1.00 86.38 99 GLU A O 1
ATOM 814 N N . LEU A 1 100 ? -11.939 4.077 11.498 1.00 85.00 100 LEU A N 1
ATOM 815 C CA . LEU A 1 100 ? -11.509 3.589 10.186 1.00 85.00 100 LEU A CA 1
ATOM 816 C C . LEU A 1 100 ? -10.424 2.501 10.284 1.00 85.00 100 LEU A C 1
ATOM 818 O O . LEU A 1 100 ? -10.436 1.554 9.499 1.00 85.00 100 LEU A O 1
ATOM 822 N N . LEU A 1 101 ? -9.512 2.586 11.258 1.00 88.25 101 LEU A N 1
ATOM 823 C CA . LEU A 1 101 ? -8.484 1.558 11.455 1.00 88.25 101 LEU A CA 1
ATOM 824 C C . LEU A 1 101 ? -9.073 0.250 11.990 1.00 88.25 101 LEU A C 1
ATOM 826 O O . LEU A 1 101 ? -8.577 -0.822 11.640 1.00 88.25 101 LEU A O 1
ATOM 830 N N . GLN A 1 102 ? -10.145 0.320 12.783 1.00 86.31 102 GLN A N 1
ATOM 831 C CA . GLN A 1 102 ? -10.880 -0.864 13.237 1.00 86.31 102 GLN A CA 1
ATOM 832 C C . GLN A 1 102 ? -11.563 -1.550 12.051 1.00 86.31 102 GLN A C 1
ATOM 834 O O . GLN A 1 102 ? -11.387 -2.749 11.840 1.00 86.31 102 GLN A O 1
ATOM 839 N N . LEU A 1 103 ? -12.272 -0.776 11.224 1.00 84.50 103 LEU A N 1
ATOM 840 C CA . LEU A 1 103 ? -12.987 -1.279 10.045 1.00 84.50 103 LEU A CA 1
ATOM 841 C C . LEU A 1 103 ? -12.057 -1.910 8.998 1.00 84.50 103 LEU A C 1
ATOM 843 O O . LEU A 1 103 ? -12.440 -2.842 8.282 1.00 84.50 103 LEU A O 1
ATOM 847 N N . LEU A 1 104 ? -10.830 -1.398 8.916 1.00 85.75 104 LEU A N 1
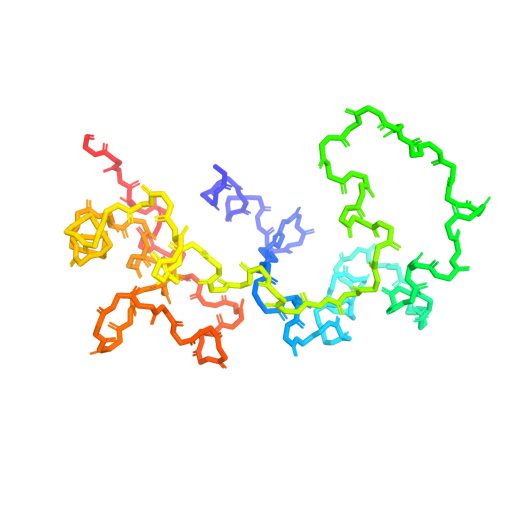ATOM 848 C CA . LEU A 1 104 ? -9.782 -1.884 8.028 1.00 85.75 104 LEU A CA 1
ATOM 849 C C . LEU A 1 104 ? -8.878 -2.950 8.667 1.00 85.75 104 LEU A C 1
ATOM 851 O O . LEU A 1 104 ? -7.891 -3.330 8.040 1.00 85.75 104 LEU A O 1
ATOM 855 N N . ASN A 1 105 ? -9.207 -3.471 9.854 1.00 87.56 105 ASN A N 1
ATOM 856 C CA . ASN A 1 105 ? -8.445 -4.521 10.544 1.00 87.56 105 ASN A CA 1
ATOM 857 C C . ASN A 1 105 ? -6.971 -4.158 10.828 1.00 87.56 105 ASN A C 1
ATOM 859 O O . ASN A 1 105 ? -6.111 -5.032 10.890 1.00 87.56 105 ASN A O 1
ATOM 863 N N . TYR A 1 106 ? -6.677 -2.871 11.038 1.00 89.62 106 TYR A N 1
ATOM 864 C CA . TYR A 1 106 ? -5.353 -2.391 11.454 1.00 89.62 106 TYR A CA 1
ATOM 865 C C . TYR A 1 106 ? -5.188 -2.334 12.976 1.00 89.62 106 TYR A C 1
ATOM 867 O O . TYR A 1 106 ? -4.104 -2.066 13.479 1.00 89.62 106 TYR A O 1
ATOM 875 N N . CYS A 1 107 ? -6.237 -2.596 13.745 1.00 89.50 107 CYS A N 1
ATOM 876 C CA . CYS A 1 107 ? -6.136 -2.628 15.195 1.00 89.50 107 CYS A CA 1
ATOM 877 C C . CYS A 1 107 ? -5.440 -3.904 15.694 1.00 89.50 107 CYS A C 1
ATOM 879 O O . CYS A 1 107 ? -5.905 -5.004 15.394 1.00 89.50 107 CYS A O 1
ATOM 881 N N . PRO A 1 108 ? -4.351 -3.796 16.475 1.00 87.50 108 PRO A N 1
ATOM 882 C CA . PRO A 1 108 ? -3.676 -4.969 17.009 1.00 87.50 108 PRO A CA 1
ATOM 883 C C . PRO A 1 108 ? -4.422 -5.577 18.196 1.00 87.50 108 PRO A C 1
ATOM 885 O O . PRO A 1 108 ? -5.103 -4.886 18.949 1.00 87.50 108 PRO A O 1
ATOM 888 N N . SER A 1 109 ? -4.194 -6.869 18.437 1.00 81.94 109 SER A N 1
ATOM 889 C CA . SER A 1 109 ? -4.652 -7.546 19.658 1.00 81.94 109 SER A CA 1
ATOM 890 C C . SER A 1 109 ? -3.872 -7.126 20.910 1.00 81.94 109 SER A C 1
ATOM 892 O O . SER A 1 109 ? -4.368 -7.262 22.026 1.00 81.94 109 SER A O 1
ATOM 894 N N . LYS A 1 110 ? -2.645 -6.611 20.747 1.00 82.94 110 LYS A N 1
ATOM 895 C CA . LYS A 1 110 ? -1.781 -6.143 21.837 1.00 82.94 110 LYS A CA 1
ATOM 896 C C . LYS A 1 110 ? -0.928 -4.959 21.388 1.00 82.94 110 LYS A C 1
ATOM 898 O O . LYS A 1 110 ? -0.302 -5.007 20.334 1.00 82.94 110 LYS A O 1
ATOM 903 N N . GLY A 1 111 ? -0.828 -3.937 22.237 1.00 85.50 111 GLY A N 1
ATOM 904 C CA . GLY A 1 111 ? -0.022 -2.746 21.963 1.00 85.50 111 GLY A CA 1
ATOM 905 C C . GLY A 1 111 ? -0.678 -1.831 20.929 1.00 85.50 111 GLY A C 1
ATOM 906 O O . GLY A 1 111 ? -1.887 -1.639 20.959 1.00 85.50 111 GLY A O 1
ATOM 907 N N . TYR A 1 112 ? 0.131 -1.244 20.049 1.00 86.88 112 TYR A N 1
ATOM 908 C CA . TYR A 1 112 ? -0.309 -0.286 19.024 1.00 86.88 112 TYR A CA 1
ATOM 909 C C . TYR A 1 112 ? 0.152 -0.653 17.605 1.00 86.88 112 TYR A C 1
ATOM 911 O O . TYR A 1 112 ? -0.347 -0.074 16.648 1.00 86.88 112 TYR A O 1
ATOM 919 N N . LEU A 1 113 ? 1.060 -1.625 17.451 1.00 88.00 113 LEU A N 1
ATOM 920 C CA . LEU A 1 113 ? 1.570 -2.050 16.148 1.00 88.00 113 LEU A CA 1
ATOM 921 C C . LEU A 1 113 ? 0.692 -3.167 15.552 1.00 88.00 113 LEU A C 1
ATOM 923 O O . LEU A 1 113 ? 0.626 -4.242 16.156 1.00 88.00 113 LEU A O 1
ATOM 927 N N . PRO A 1 114 ? 0.070 -2.966 14.374 1.00 85.88 114 PRO A N 1
ATOM 928 C CA . PRO A 1 114 ? -0.712 -3.988 13.690 1.00 85.88 114 PRO A CA 1
ATOM 929 C C . PRO A 1 114 ? 0.136 -5.220 13.356 1.00 85.88 114 PRO A C 1
ATOM 931 O O . PRO A 1 114 ? 1.284 -5.116 12.922 1.00 85.88 114 PRO A O 1
ATOM 934 N N . GLN A 1 115 ? -0.450 -6.409 13.486 1.00 88.00 115 GLN A N 1
ATOM 935 C CA . GLN A 1 115 ? 0.185 -7.648 13.036 1.00 88.00 115 GLN A CA 1
ATOM 936 C C . GLN A 1 115 ? -0.068 -7.843 11.539 1.00 88.00 115 GLN A C 1
ATOM 938 O O . GLN A 1 115 ? -0.894 -8.665 11.149 1.00 88.00 115 GLN A O 1
ATOM 943 N N . TYR A 1 116 ? 0.642 -7.088 10.697 1.00 89.81 116 TYR A N 1
ATOM 944 C CA . TYR A 1 116 ? 0.394 -7.012 9.249 1.00 89.81 116 TYR A CA 1
ATOM 945 C C . TYR A 1 116 ? 0.270 -8.372 8.540 1.00 89.81 116 TYR A C 1
ATOM 947 O O . TYR A 1 116 ? -0.610 -8.536 7.707 1.00 89.81 116 TYR A O 1
ATOM 955 N N . LYS A 1 117 ? 1.066 -9.371 8.948 1.00 84.94 117 LYS A N 1
ATOM 956 C CA . LYS A 1 117 ? 1.030 -10.743 8.396 1.00 84.94 117 LYS A CA 1
ATOM 957 C C . LYS A 1 117 ? -0.280 -11.491 8.630 1.00 84.94 117 LYS A C 1
ATOM 959 O O . LYS A 1 117 ? -0.533 -12.505 7.996 1.00 84.94 117 LYS A O 1
ATOM 964 N N . THR A 1 118 ? -1.058 -11.047 9.608 1.00 81.56 118 THR A N 1
ATOM 965 C CA . THR A 1 118 ? -2.309 -11.690 10.027 1.00 81.56 118 THR A CA 1
ATOM 966 C C . THR A 1 118 ? -3.536 -10.918 9.565 1.00 81.56 118 THR A C 1
ATOM 968 O O . THR A 1 118 ? -4.652 -11.397 9.743 1.00 81.56 118 THR A O 1
ATOM 971 N N . ILE A 1 119 ? -3.345 -9.729 8.977 1.00 80.62 119 ILE A N 1
ATOM 972 C CA . ILE A 1 119 ? -4.445 -8.938 8.435 1.00 80.62 119 ILE A CA 1
ATOM 973 C C . ILE A 1 119 ? -4.949 -9.668 7.185 1.00 80.62 119 ILE A C 1
ATOM 975 O O . ILE A 1 119 ? -4.164 -9.858 6.253 1.00 80.62 119 ILE A O 1
ATOM 979 N N . PRO A 1 120 ? -6.231 -10.076 7.134 1.00 73.12 120 PRO A N 1
ATOM 980 C CA . PRO A 1 120 ? -6.782 -10.731 5.953 1.00 73.12 120 PRO A CA 1
ATOM 981 C C . PRO A 1 120 ? -6.603 -9.845 4.720 1.00 73.12 120 PRO A C 1
ATOM 983 O O . PRO A 1 120 ? -6.870 -8.647 4.793 1.00 73.12 120 PRO A O 1
ATOM 986 N N . TRP A 1 121 ? -6.172 -10.402 3.590 1.00 65.06 121 TRP A N 1
ATOM 987 C CA . TRP A 1 121 ? -5.848 -9.617 2.391 1.00 65.06 121 TRP A CA 1
ATOM 988 C C . TRP A 1 121 ? -7.087 -8.948 1.759 1.00 65.06 121 TRP A C 1
ATOM 990 O O . TRP A 1 121 ? -6.987 -7.828 1.263 1.00 65.06 121 TRP A O 1
ATOM 1000 N N . ASP A 1 122 ? -8.270 -9.562 1.854 1.00 60.91 122 ASP A N 1
ATOM 1001 C CA . ASP A 1 122 ? -9.503 -9.181 1.139 1.00 60.91 122 ASP A CA 1
ATOM 1002 C C . ASP A 1 122 ? -10.686 -8.778 2.033 1.00 60.91 122 ASP A C 1
ATOM 1004 O O . ASP A 1 122 ? -11.741 -8.407 1.517 1.00 60.91 122 ASP A O 1
ATOM 1008 N N . ILE A 1 123 ? -10.526 -8.791 3.360 1.00 60.09 123 ILE A N 1
ATOM 1009 C CA . ILE A 1 123 ? -11.631 -8.515 4.289 1.00 60.09 123 ILE A CA 1
ATOM 1010 C C . ILE A 1 123 ? -11.474 -7.134 4.938 1.00 60.09 123 ILE A C 1
ATOM 1012 O O . ILE A 1 123 ? -11.099 -7.036 6.107 1.00 60.09 123 ILE A O 1
ATOM 1016 N N . PRO A 1 124 ? -11.730 -6.004 4.259 1.00 64.19 124 PRO A N 1
ATOM 1017 C CA . PRO A 1 124 ? -12.352 -4.887 4.946 1.00 64.19 124 PRO A CA 1
ATOM 1018 C C . PRO A 1 124 ? -13.760 -5.328 5.357 1.00 64.19 124 PRO A C 1
ATOM 1020 O O . PRO A 1 124 ? -14.421 -6.070 4.624 1.00 64.19 124 PRO A O 1
ATOM 1023 N N . LYS A 1 125 ? -14.269 -4.848 6.490 1.00 68.69 125 LYS A N 1
ATOM 1024 C CA . LYS A 1 125 ? -15.692 -5.000 6.823 1.00 68.69 125 LYS A CA 1
ATOM 1025 C C . LYS A 1 125 ? -16.519 -4.105 5.891 1.00 68.69 125 LYS A C 1
ATOM 1027 O O . LYS A 1 125 ? -17.072 -3.104 6.317 1.00 68.69 125 LYS A O 1
ATOM 1032 N N . LEU A 1 126 ? -16.562 -4.420 4.592 1.00 67.44 126 LEU A N 1
ATOM 1033 C CA . LEU A 1 126 ? -17.063 -3.533 3.534 1.00 67.44 126 LEU A CA 1
ATOM 1034 C C . LEU A 1 126 ? -18.509 -3.104 3.774 1.00 67.44 126 LEU A C 1
ATOM 1036 O O . LEU A 1 126 ? -18.828 -1.941 3.559 1.00 67.44 126 LEU A O 1
ATOM 1040 N N . LYS A 1 127 ? -19.351 -4.010 4.283 1.00 66.00 127 LYS A N 1
ATOM 1041 C CA . LYS A 1 127 ? -20.726 -3.685 4.689 1.00 66.00 127 LYS A CA 1
ATOM 1042 C C . LYS A 1 127 ? -20.756 -2.628 5.799 1.00 66.00 127 LYS A C 1
ATOM 1044 O O . LYS A 1 127 ? -21.522 -1.680 5.706 1.00 66.00 127 LYS A O 1
ATOM 1049 N N . GLU A 1 128 ? -19.885 -2.758 6.801 1.00 72.81 128 GLU A N 1
ATOM 1050 C CA . GLU A 1 128 ? -19.759 -1.800 7.909 1.00 72.81 128 GLU A CA 1
ATOM 1051 C C . GLU A 1 128 ? -19.151 -0.471 7.426 1.00 72.81 128 GLU A C 1
ATOM 1053 O O . GLU A 1 128 ? -19.624 0.602 7.794 1.00 72.81 128 GLU A O 1
ATOM 1058 N N . ILE A 1 129 ? -18.168 -0.523 6.520 1.00 72.88 129 ILE A N 1
ATOM 1059 C CA . ILE A 1 129 ? -17.558 0.664 5.9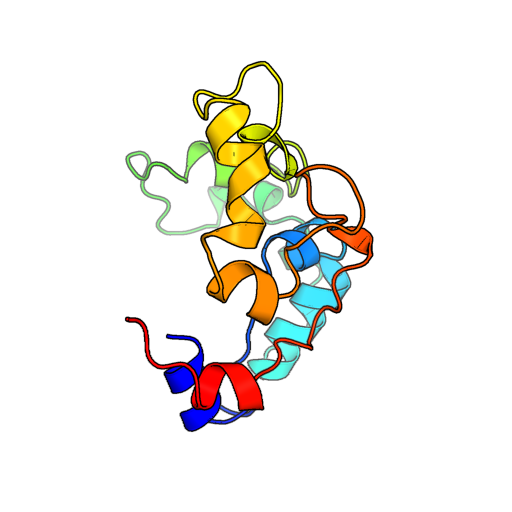06 1.00 72.88 129 ILE A CA 1
ATOM 1060 C C . ILE A 1 129 ? -18.565 1.418 5.037 1.00 72.88 129 ILE A C 1
ATOM 1062 O O . ILE A 1 129 ? -18.551 2.642 5.029 1.00 72.88 129 ILE A O 1
ATOM 1066 N N . GLN A 1 130 ? -19.447 0.729 4.312 1.00 69.00 130 GLN A N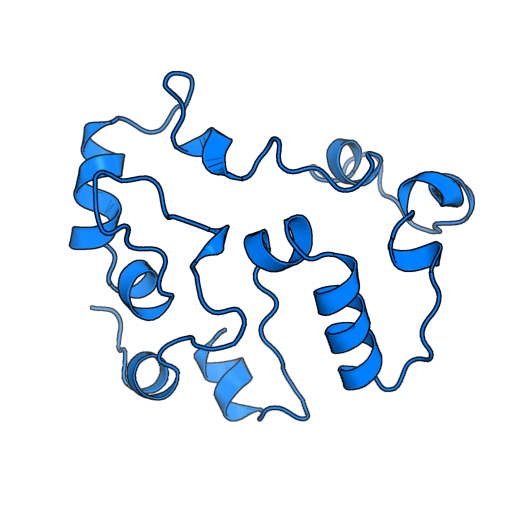 1
ATOM 1067 C CA . GLN A 1 130 ? -20.511 1.362 3.527 1.00 69.00 130 GLN A CA 1
ATOM 1068 C C . GLN A 1 130 ? -21.539 2.085 4.402 1.00 69.00 130 GLN A C 1
ATOM 1070 O O . GLN A 1 130 ? -22.068 3.108 3.976 1.00 69.00 130 GLN A O 1
ATOM 1075 N N . SER A 1 131 ? -21.795 1.586 5.613 1.00 69.69 131 SER A N 1
ATOM 1076 C CA . SER A 1 131 ? -22.663 2.246 6.595 1.00 69.69 131 SER A CA 1
ATOM 1077 C C . SER A 1 131 ? -21.956 3.301 7.449 1.00 69.69 131 SER A C 1
ATOM 1079 O O . SER A 1 131 ? -22.628 4.042 8.163 1.00 69.69 131 SER A O 1
ATOM 1081 N N . PHE A 1 132 ? -20.622 3.371 7.407 1.00 70.81 132 PHE A N 1
ATOM 1082 C CA . PHE A 1 132 ? -19.856 4.318 8.208 1.00 70.81 132 PHE A CA 1
ATOM 1083 C C . PHE A 1 132 ? -20.089 5.753 7.722 1.00 70.81 132 PHE A C 1
ATOM 1085 O O . PHE A 1 132 ? -19.809 6.092 6.568 1.00 70.81 132 PHE A O 1
ATOM 1092 N N . VAL A 1 133 ? -20.575 6.598 8.632 1.00 65.38 133 VAL A N 1
ATOM 1093 C CA . VAL A 1 133 ? -20.710 8.044 8.447 1.00 65.38 133 VAL A CA 1
ATOM 1094 C C . VAL A 1 133 ? -19.743 8.707 9.429 1.00 65.38 133 VAL A C 1
ATOM 1096 O O . VAL A 1 133 ? -19.942 8.563 10.637 1.00 65.38 133 VAL A O 1
ATOM 1099 N N . PRO A 1 134 ? -18.683 9.388 8.955 1.00 63.41 134 PRO A N 1
ATOM 1100 C CA . PRO A 1 134 ? -17.770 10.088 9.850 1.00 63.41 134 PRO A CA 1
ATOM 1101 C C . PRO A 1 134 ? -18.537 11.158 10.638 1.00 63.41 134 PRO A C 1
ATOM 1103 O O . PRO A 1 134 ? -19.357 11.875 10.064 1.00 63.41 134 PRO A O 1
ATOM 1106 N N . LYS A 1 135 ? -18.296 11.213 11.952 1.00 57.16 135 LYS A N 1
ATOM 1107 C CA . LYS A 1 135 ? -18.826 12.260 12.836 1.00 57.16 135 LYS A CA 1
ATOM 1108 C C . LYS A 1 135 ? -18.148 13.599 12.585 1.00 57.16 135 LYS A C 1
ATOM 1110 O O . LYS A 1 135 ? -16.934 13.586 12.282 1.00 57.16 135 LYS A O 1
#